Protein AF-A0A946TW69-F1 (afdb_monomer_lite)

Foldseek 3Di:
DVVLCVLPPPDDPVNSVVLQLLLAFDAEDPDQDPVQGSHHGDVPLSNCLPPAQAFAKFFRDWYADVVVCVPPVDQRKIKTKIFGNTNAKAAWKWKWKDKAPDIDIDTDGIDGHSGIDIDIDRNNDDPDQDQQAIKMKMAIDGPCVVRNDHPCRPRRMDIDGHHPDDPPDD

pLDDT: mean 88.19, std 15.29, range [30.05, 98.81]

Radius of gyration: 17.92 Å; chains: 1; bounding box: 39×31×50 Å

Sequence (170 aa):
IAAVMSENQGMSALSAYELLQNYSNEAGAPGNDIVYGAGNLNLGRVLERNVPNITDAGVASYHYDPASAELGGQSNTAQVVIENRGTTALHNLTVQVESGSAERTYNVSFIPVGEIAVIETPAGFSSGITEEGLPVSATVIVNQNLNGEDRDVSDNSLSKKIELNSPKQP

Structure (mmCIF, N/CA/C/O backbone):
data_AF-A0A946TW69-F1
#
_entry.id   AF-A0A946TW69-F1
#
loop_
_atom_site.group_PDB
_atom_site.id
_atom_site.type_symbol
_atom_site.label_atom_id
_atom_site.label_alt_id
_atom_site.label_comp_id
_atom_site.label_asym_id
_atom_site.label_entity_id
_atom_site.label_seq_id
_atom_site.pdbx_PDB_ins_code
_atom_site.Cartn_x
_atom_site.Cartn_y
_atom_site.Cartn_z
_atom_site.occupancy
_atom_site.B_iso_or_equiv
_atom_site.auth_seq_id
_atom_site.auth_comp_id
_atom_site.auth_asym_id
_atom_site.auth_atom_id
_atom_site.pdbx_PDB_model_num
ATOM 1 N N . ILE A 1 1 ? -20.902 3.918 4.922 1.00 92.00 1 ILE A N 1
ATOM 2 C CA . ILE A 1 1 ? -21.549 4.881 5.851 1.00 92.00 1 ILE A CA 1
ATOM 3 C C . ILE A 1 1 ? -22.423 4.180 6.881 1.00 92.00 1 ILE A C 1
ATOM 5 O O . ILE A 1 1 ? -22.012 4.136 8.028 1.00 92.00 1 ILE A O 1
ATOM 9 N N . ALA A 1 2 ? -23.561 3.581 6.501 1.00 94.06 2 ALA A N 1
ATOM 10 C CA . ALA A 1 2 ? -24.476 2.950 7.463 1.00 94.06 2 ALA A CA 1
ATOM 11 C C . ALA A 1 2 ? -23.788 1.909 8.364 1.00 94.06 2 ALA A C 1
ATOM 13 O O . ALA A 1 2 ? -23.901 2.012 9.576 1.00 94.06 2 ALA A O 1
ATOM 14 N N . ALA A 1 3 ? -22.992 0.998 7.789 1.00 93.56 3 ALA A N 1
ATOM 15 C CA . ALA A 1 3 ? -22.224 0.012 8.561 1.00 93.56 3 ALA A CA 1
ATOM 16 C C . ALA A 1 3 ? -21.305 0.662 9.613 1.00 93.56 3 ALA A C 1
ATOM 18 O O . ALA A 1 3 ? -21.301 0.265 10.770 1.00 93.56 3 ALA A O 1
ATOM 19 N N . VAL A 1 4 ? -20.588 1.724 9.235 1.00 96.19 4 VAL A N 1
ATOM 20 C CA . VAL A 1 4 ? -19.705 2.463 10.148 1.00 96.19 4 VAL A CA 1
ATOM 21 C C . VAL A 1 4 ? -20.505 3.135 11.263 1.00 96.19 4 VAL A C 1
ATOM 23 O O . VAL A 1 4 ? -20.102 3.075 12.416 1.00 96.19 4 VAL A O 1
ATOM 26 N N . MET A 1 5 ? -21.657 3.733 10.959 1.00 96.94 5 MET A N 1
ATOM 27 C CA . MET A 1 5 ? -22.526 4.324 11.984 1.00 96.94 5 MET A CA 1
ATOM 28 C C . MET A 1 5 ? -23.125 3.265 12.919 1.00 96.94 5 MET A C 1
ATOM 30 O O . MET A 1 5 ? -23.239 3.506 14.115 1.00 96.94 5 MET A O 1
ATOM 34 N N . SER A 1 6 ? -23.497 2.093 12.400 1.00 94.88 6 SER A N 1
ATOM 35 C CA . SER A 1 6 ? -24.022 0.987 13.208 1.00 94.88 6 SER A CA 1
ATOM 36 C C . SER A 1 6 ? -23.001 0.493 14.234 1.00 94.88 6 SER A C 1
ATOM 38 O O . SER A 1 6 ? -23.364 0.270 15.386 1.00 94.88 6 SER A O 1
ATOM 40 N N . GLU A 1 7 ? -21.730 0.414 13.842 1.00 94.38 7 GLU A N 1
ATOM 41 C CA . GLU A 1 7 ? -20.615 0.036 14.722 1.00 94.38 7 GLU 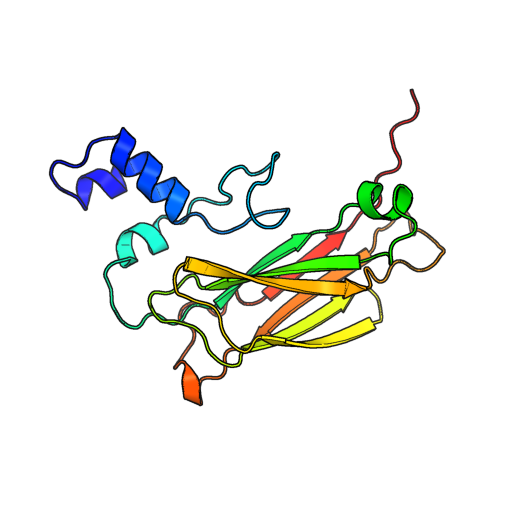A CA 1
ATOM 42 C C . GLU A 1 7 ? -20.175 1.172 15.664 1.00 94.38 7 GLU A C 1
ATOM 44 O O . GLU A 1 7 ? -19.407 0.956 16.598 1.00 94.38 7 GLU A O 1
ATOM 49 N N . ASN A 1 8 ? -20.663 2.399 15.451 1.00 93.31 8 ASN A N 1
ATOM 50 C CA . ASN A 1 8 ? -20.297 3.579 16.231 1.00 93.31 8 ASN A CA 1
ATOM 51 C C . ASN A 1 8 ? -21.547 4.358 16.653 1.00 93.31 8 ASN A C 1
ATOM 53 O O . ASN A 1 8 ? -21.925 5.351 16.026 1.00 93.31 8 ASN A O 1
ATOM 57 N N . GLN A 1 9 ? -22.190 3.911 17.734 1.00 92.00 9 GLN A N 1
ATOM 58 C CA . GLN A 1 9 ? -23.428 4.520 18.224 1.00 92.00 9 GLN A CA 1
ATOM 59 C C . GLN A 1 9 ? -23.281 6.036 18.430 1.00 92.00 9 GLN A C 1
ATOM 61 O O . GLN A 1 9 ? -22.376 6.507 19.114 1.00 92.00 9 GLN A O 1
ATOM 66 N N . GLY A 1 10 ? -24.198 6.802 17.835 1.00 93.56 10 GLY A N 1
ATOM 67 C CA . GLY A 1 10 ? -24.204 8.265 17.911 1.00 93.56 10 GLY A CA 1
ATOM 68 C C . GLY A 1 10 ? -23.272 8.974 16.921 1.00 93.56 10 GLY A C 1
ATOM 69 O O . GLY A 1 10 ? -23.279 10.203 16.875 1.00 93.56 10 GLY A O 1
ATOM 70 N N . MET A 1 11 ? -22.506 8.245 16.100 1.00 96.62 11 MET A N 1
ATOM 71 C CA . MET A 1 11 ? -21.689 8.837 15.038 1.00 96.62 11 MET A CA 1
ATOM 72 C C . MET A 1 11 ? -22.569 9.447 13.940 1.00 96.62 11 MET A C 1
ATOM 74 O O . MET A 1 11 ? -23.523 8.829 13.464 1.00 96.62 11 MET A O 1
ATOM 78 N N . SER A 1 12 ? -22.226 10.662 13.506 1.00 97.81 12 SER A N 1
ATOM 79 C CA . SER A 1 12 ? -22.901 11.312 12.381 1.00 97.81 12 SER A CA 1
ATOM 80 C C . SER A 1 12 ? -22.522 10.660 11.045 1.00 97.81 12 SER A C 1
ATOM 82 O O . SER A 1 12 ? -21.446 10.079 10.903 1.00 97.81 12 SER A O 1
ATOM 84 N N . ALA A 1 13 ? -23.374 10.807 10.027 1.00 97.06 13 ALA A N 1
ATOM 85 C CA . ALA A 1 13 ? -23.060 10.319 8.684 1.00 97.06 13 ALA A CA 1
ATOM 86 C C . ALA A 1 13 ? -21.805 10.987 8.092 1.00 97.06 13 ALA A C 1
ATOM 88 O O . ALA A 1 13 ? -21.042 10.326 7.392 1.00 97.06 13 ALA A O 1
ATOM 89 N N . LEU A 1 14 ? -21.575 12.268 8.407 1.00 97.38 14 LEU A N 1
ATOM 90 C CA . LEU A 1 14 ? -20.384 13.001 7.977 1.00 97.38 14 LEU A CA 1
ATOM 91 C C . LEU A 1 14 ? -19.121 12.433 8.631 1.00 97.38 14 LEU A C 1
ATOM 93 O O . LEU A 1 14 ? -18.174 12.105 7.932 1.00 97.38 14 LEU A O 1
ATOM 97 N N . SER A 1 15 ? -19.138 12.208 9.945 1.00 97.56 15 SER A N 1
ATOM 98 C CA . SER A 1 15 ? -18.002 11.603 10.653 1.00 97.56 15 SER A CA 1
ATOM 99 C C . SER A 1 15 ? -17.723 10.174 10.175 1.00 97.56 15 SER A C 1
ATOM 101 O O . SER A 1 15 ? -16.573 9.766 10.068 1.00 97.56 15 SER A O 1
ATOM 103 N N . ALA A 1 16 ? -18.768 9.413 9.834 1.00 97.19 16 ALA A N 1
ATOM 104 C CA . ALA A 1 16 ? -18.616 8.091 9.232 1.00 97.19 16 ALA A CA 1
ATOM 105 C C . ALA A 1 16 ? -18.018 8.150 7.814 1.00 97.19 16 ALA A C 1
ATOM 107 O O . ALA A 1 16 ? -17.308 7.228 7.415 1.00 97.19 16 ALA A O 1
ATOM 108 N N . TYR A 1 17 ? -18.313 9.206 7.050 1.00 96.19 17 TYR A N 1
ATOM 109 C CA . TYR A 1 17 ? -17.701 9.466 5.746 1.00 96.19 17 TYR A CA 1
ATOM 110 C C . TYR A 1 17 ? -16.227 9.837 5.886 1.00 96.19 17 TYR A C 1
ATOM 112 O O . TYR A 1 17 ? -15.389 9.210 5.250 1.00 96.19 17 TYR A O 1
ATOM 120 N N . GLU A 1 18 ? -15.903 10.786 6.762 1.00 95.94 18 GLU A N 1
ATOM 121 C CA . GLU A 1 18 ? -14.523 11.195 7.050 1.00 95.94 18 GLU A CA 1
ATOM 122 C C . GLU A 1 18 ? -13.682 10.007 7.519 1.00 95.94 18 GLU A C 1
ATOM 124 O O . GLU A 1 18 ? -12.559 9.819 7.064 1.00 95.94 18 GLU A O 1
ATOM 129 N N . LEU A 1 19 ? -14.253 9.142 8.362 1.00 95.94 19 LEU A N 1
ATOM 130 C CA . LEU A 1 19 ? -13.574 7.933 8.806 1.00 95.94 19 LEU A CA 1
ATOM 131 C C . LEU A 1 19 ? -13.304 6.958 7.652 1.00 95.94 19 LEU A C 1
ATOM 133 O O . LEU A 1 19 ? -12.238 6.361 7.602 1.00 95.94 19 LEU A O 1
ATOM 137 N N . LEU A 1 20 ? -14.235 6.803 6.709 1.00 95.81 20 LEU A N 1
ATOM 138 C CA . LEU A 1 20 ? -14.002 5.981 5.517 1.00 95.81 20 LEU A CA 1
ATOM 139 C C . LEU A 1 20 ? -12.918 6.569 4.614 1.00 95.81 20 LEU A C 1
ATOM 141 O O . LEU A 1 20 ? -12.089 5.814 4.119 1.00 95.81 20 LEU A O 1
ATOM 145 N N . GLN A 1 21 ? -12.897 7.889 4.436 1.00 94.69 21 GLN A N 1
ATOM 146 C CA . GLN A 1 21 ? -11.853 8.568 3.666 1.00 94.69 21 GLN A CA 1
ATOM 147 C C . GLN A 1 21 ? -10.476 8.366 4.314 1.00 94.69 21 GLN A C 1
ATOM 149 O O . GLN A 1 21 ? -9.540 7.973 3.633 1.00 94.69 21 GLN A O 1
ATOM 154 N N . ASN A 1 22 ? -10.367 8.541 5.635 1.00 93.81 22 ASN A N 1
ATOM 155 C CA . ASN A 1 22 ? -9.095 8.435 6.366 1.00 93.81 22 ASN A CA 1
ATOM 156 C C . ASN A 1 22 ? -8.500 7.021 6.398 1.00 93.81 22 ASN A C 1
ATOM 158 O O . ASN A 1 22 ? -7.313 6.866 6.656 1.00 93.81 22 ASN A O 1
ATOM 162 N N . TYR A 1 23 ? -9.326 5.995 6.200 1.00 95.56 23 TYR A N 1
ATOM 163 C CA . TYR A 1 23 ? -8.904 4.592 6.177 1.00 95.56 23 TYR A CA 1
ATOM 164 C C . TYR A 1 23 ? -9.064 3.970 4.785 1.00 95.56 23 TYR A C 1
ATOM 166 O O . TYR A 1 23 ? -9.083 2.746 4.649 1.00 95.56 23 TYR A O 1
ATOM 174 N N . SER A 1 24 ? -9.210 4.798 3.751 1.00 95.44 24 SER A N 1
ATOM 175 C CA . SER A 1 24 ? -9.144 4.328 2.372 1.00 95.44 24 SER A CA 1
ATOM 176 C C . SER A 1 24 ? -7.727 3.870 2.049 1.00 95.44 24 SER A C 1
ATOM 178 O O . SER A 1 24 ? -6.761 4.352 2.631 1.00 95.44 24 SER A O 1
ATOM 180 N N . ASN A 1 25 ? -7.622 2.888 1.164 1.00 96.12 25 ASN A N 1
ATOM 181 C CA . ASN A 1 25 ? -6.343 2.425 0.657 1.00 96.12 25 ASN A CA 1
ATOM 182 C C . ASN A 1 25 ? -5.892 3.351 -0.469 1.00 96.12 25 ASN A C 1
ATOM 184 O O . ASN A 1 25 ? -6.710 3.690 -1.330 1.00 96.12 25 ASN A O 1
ATOM 188 N N . GLU A 1 26 ? -4.603 3.669 -0.523 1.00 95.19 26 GLU A N 1
ATOM 189 C CA . GLU A 1 26 ? -4.024 4.440 -1.626 1.00 95.19 26 GLU A CA 1
ATOM 190 C C . GLU A 1 26 ? -4.383 3.833 -2.993 1.00 95.19 26 GLU A C 1
ATOM 192 O O . GLU A 1 26 ? -4.476 2.612 -3.171 1.00 95.19 26 GLU A O 1
ATOM 197 N N . ALA A 1 27 ? -4.590 4.696 -3.985 1.00 91.19 27 ALA A N 1
ATOM 198 C CA . ALA A 1 27 ? -4.857 4.281 -5.354 1.00 91.19 27 ALA A CA 1
ATOM 199 C C . ALA A 1 27 ? -4.330 5.331 -6.331 1.00 91.19 27 ALA A C 1
ATOM 201 O O . ALA A 1 27 ? -4.590 6.518 -6.176 1.00 91.19 27 ALA A O 1
ATOM 202 N N . GLY A 1 28 ? -3.631 4.881 -7.374 1.00 89.56 28 GLY A N 1
ATOM 203 C CA . GLY A 1 28 ? -3.030 5.798 -8.342 1.00 89.56 28 GLY A CA 1
ATOM 204 C C . GLY A 1 28 ? -1.748 6.444 -7.813 1.00 89.56 28 GLY A C 1
ATOM 205 O O . GLY A 1 28 ? -0.875 5.730 -7.318 1.00 89.56 28 GLY A O 1
ATOM 206 N N . ALA A 1 29 ? -1.600 7.749 -8.022 1.00 90.38 29 ALA A N 1
ATOM 207 C CA . ALA A 1 29 ? -0.474 8.542 -7.543 1.00 90.38 29 ALA A CA 1
ATOM 208 C C . ALA A 1 29 ? -0.448 8.581 -6.004 1.00 90.38 29 ALA A C 1
ATOM 210 O O . ALA A 1 29 ? -1.511 8.593 -5.390 1.00 90.38 29 ALA A O 1
ATOM 211 N N . PRO A 1 30 ? 0.739 8.613 -5.373 1.00 91.19 30 PRO A N 1
ATOM 212 C CA . PRO A 1 30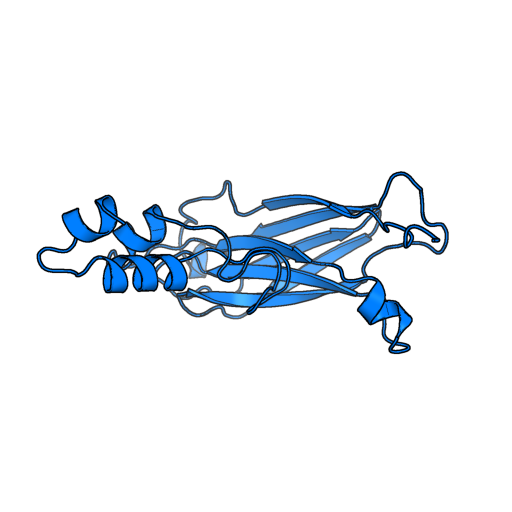 ? 0.838 8.663 -3.920 1.00 91.19 30 PRO A CA 1
ATOM 213 C C . PRO A 1 30 ? 0.267 9.968 -3.351 1.00 91.19 30 PRO A C 1
ATOM 215 O O . PRO A 1 30 ? 0.601 11.067 -3.805 1.00 91.19 30 PRO A O 1
ATOM 218 N N . GLY A 1 31 ? -0.522 9.844 -2.290 1.00 86.62 31 GLY A N 1
ATOM 219 C CA . GLY A 1 31 ? -1.159 10.945 -1.588 1.00 86.62 31 GLY A CA 1
ATOM 220 C C . GLY A 1 31 ? -2.379 11.474 -2.337 1.00 86.62 31 GLY A C 1
ATOM 221 O O . GLY A 1 31 ? -3.290 10.737 -2.697 1.00 86.62 31 GLY A O 1
ATOM 222 N N . ASN A 1 32 ? -2.444 12.793 -2.532 1.00 80.38 32 ASN A N 1
ATOM 223 C CA . ASN A 1 32 ? -3.635 13.415 -3.104 1.00 80.38 32 ASN A CA 1
ATOM 224 C C . ASN A 1 32 ? -3.710 13.200 -4.627 1.00 80.38 32 ASN A C 1
ATOM 226 O O . ASN A 1 32 ? -3.145 13.977 -5.400 1.00 80.38 32 ASN A O 1
ATOM 230 N N . ASP A 1 33 ? -4.460 12.182 -5.042 1.00 84.50 33 ASP A N 1
ATOM 231 C CA . ASP A 1 33 ? -4.694 11.818 -6.439 1.00 84.50 33 ASP A CA 1
ATOM 232 C C . ASP A 1 33 ? -5.991 12.465 -6.976 1.00 84.50 33 ASP A C 1
ATOM 234 O O . ASP A 1 33 ? -7.054 12.396 -6.361 1.00 84.50 33 ASP A O 1
ATOM 238 N N . ILE A 1 34 ? -5.935 13.112 -8.145 1.00 81.69 34 ILE A N 1
ATOM 239 C CA . ILE A 1 34 ? -7.101 13.809 -8.731 1.00 81.69 34 ILE A CA 1
ATOM 240 C C . ILE A 1 34 ? -8.160 12.866 -9.324 1.00 81.69 34 ILE A C 1
ATOM 242 O O . ILE A 1 34 ? -9.299 13.279 -9.539 1.00 81.69 34 ILE A O 1
ATOM 246 N N . VAL A 1 35 ? -7.776 11.630 -9.641 1.00 84.69 35 VAL A N 1
ATOM 247 C CA . VAL A 1 35 ? -8.620 10.589 -10.234 1.00 84.69 35 VAL A CA 1
ATOM 248 C C . VAL A 1 35 ? -9.286 9.761 -9.137 1.00 84.69 35 VAL A C 1
ATOM 250 O O . VAL A 1 35 ? -10.488 9.509 -9.211 1.00 84.69 35 VAL A O 1
ATOM 253 N N . TYR A 1 36 ? -8.524 9.361 -8.120 1.00 85.19 36 TYR A N 1
ATOM 254 C CA . TYR A 1 36 ? -8.968 8.467 -7.048 1.00 85.19 36 TYR A CA 1
ATOM 255 C C . TYR A 1 36 ? -9.309 9.189 -5.737 1.00 85.19 36 TYR A C 1
ATOM 257 O O . TYR A 1 36 ? -9.937 8.597 -4.859 1.00 85.19 36 TYR A O 1
ATOM 265 N N . GLY A 1 37 ? -8.961 10.468 -5.588 1.00 88.81 37 GLY A N 1
ATOM 266 C CA . GLY A 1 37 ? -9.242 11.243 -4.382 1.00 88.81 37 GLY A CA 1
ATOM 267 C C . GLY A 1 37 ? -8.504 10.682 -3.167 1.00 88.81 37 GLY A C 1
ATOM 268 O O . GLY A 1 37 ? -7.288 10.779 -3.087 1.00 88.81 37 GLY A O 1
ATOM 269 N N . ALA A 1 38 ? -9.258 10.104 -2.224 1.00 86.88 38 ALA A N 1
ATOM 270 C CA . ALA A 1 38 ? -8.709 9.429 -1.041 1.00 86.88 38 ALA A CA 1
ATOM 271 C C . ALA A 1 38 ? -8.371 7.945 -1.286 1.00 86.88 38 ALA A C 1
ATOM 273 O O . ALA A 1 38 ? -7.923 7.262 -0.373 1.00 86.88 38 ALA A O 1
ATOM 274 N N . GLY A 1 39 ? -8.626 7.430 -2.494 1.00 93.19 39 GLY A N 1
ATOM 275 C CA . GLY A 1 39 ? -8.333 6.053 -2.869 1.00 93.19 39 GLY A CA 1
ATOM 276 C C . GLY A 1 39 ? -9.529 5.101 -2.766 1.00 93.19 39 GLY A C 1
ATOM 277 O O . GLY A 1 39 ? -10.686 5.483 -2.957 1.00 93.19 39 GLY A O 1
ATOM 278 N N . ASN A 1 40 ? -9.251 3.822 -2.517 1.00 94.00 40 ASN A N 1
ATOM 279 C CA . ASN A 1 40 ? -10.257 2.764 -2.458 1.00 94.00 40 ASN A CA 1
ATOM 280 C C . ASN A 1 40 ? -10.800 2.601 -1.035 1.00 94.00 40 ASN A C 1
ATOM 282 O O . ASN A 1 40 ? -10.052 2.281 -0.113 1.00 94.00 40 ASN A O 1
ATOM 286 N N . LEU A 1 41 ? -12.116 2.742 -0.857 1.00 94.44 41 LEU A N 1
ATOM 287 C CA . LEU A 1 41 ? -12.748 2.560 0.452 1.00 94.44 41 LEU A CA 1
ATOM 288 C C . LEU A 1 41 ? -12.473 1.158 1.015 1.00 94.44 41 LEU A C 1
ATOM 290 O O . LEU A 1 41 ? -12.847 0.156 0.404 1.00 94.44 41 LEU A O 1
ATOM 294 N N . ASN A 1 42 ? -11.924 1.093 2.228 1.00 94.56 42 ASN A N 1
ATOM 295 C CA . ASN A 1 42 ? -11.673 -0.161 2.928 1.00 94.56 42 ASN A CA 1
ATOM 296 C C . ASN A 1 42 ? -12.502 -0.234 4.215 1.00 94.56 42 ASN A C 1
ATOM 298 O O . ASN A 1 42 ? -12.119 0.261 5.277 1.00 94.56 42 ASN A O 1
ATOM 302 N N . LEU A 1 43 ? -13.684 -0.853 4.116 1.00 94.94 43 LEU A N 1
ATOM 303 C CA . LEU A 1 43 ? -14.573 -0.992 5.268 1.00 94.94 43 LEU A CA 1
ATOM 304 C C . LEU A 1 43 ? -13.939 -1.849 6.372 1.00 94.94 43 LEU A C 1
ATOM 306 O O . LEU A 1 43 ? -14.100 -1.508 7.538 1.00 94.94 43 LEU A O 1
ATOM 310 N N . GLY A 1 44 ? -13.214 -2.915 6.018 1.00 94.06 44 GLY A N 1
ATOM 311 C CA . GLY A 1 44 ? -12.555 -3.793 6.991 1.00 94.06 44 GLY A CA 1
ATOM 312 C C . GLY A 1 44 ? -11.604 -3.007 7.888 1.00 94.06 44 GLY A C 1
ATOM 313 O O . GLY A 1 44 ? -11.775 -2.997 9.103 1.00 94.06 44 GLY A O 1
ATOM 314 N N . ARG A 1 45 ? -10.727 -2.206 7.277 1.00 94.69 45 ARG A N 1
ATOM 315 C CA . ARG A 1 45 ? -9.777 -1.338 7.985 1.00 94.69 45 ARG A CA 1
ATOM 316 C C . ARG A 1 45 ? -10.464 -0.348 8.927 1.00 94.69 45 ARG A C 1
ATOM 318 O O . ARG A 1 45 ? -10.012 -0.150 10.050 1.00 94.69 45 ARG A O 1
ATOM 325 N N . VAL A 1 46 ? -11.604 0.223 8.521 1.00 96.69 46 VAL A N 1
ATOM 326 C CA . VAL A 1 46 ? -12.417 1.060 9.419 1.00 96.69 46 VAL A CA 1
ATOM 327 C C . VAL A 1 46 ? -12.941 0.253 10.601 1.00 96.69 46 VAL A C 1
ATOM 329 O O . VAL A 1 46 ? -12.865 0.723 11.734 1.00 96.69 46 VAL A O 1
ATOM 332 N N . LEU A 1 47 ? -13.502 -0.933 10.375 1.00 95.38 47 LEU A N 1
ATOM 333 C CA . LEU A 1 47 ? -14.083 -1.740 11.450 1.00 95.38 47 LEU A CA 1
ATOM 334 C C . LEU A 1 47 ? -13.016 -2.275 12.416 1.00 95.38 47 LEU A C 1
ATOM 336 O O . LEU A 1 47 ? -13.253 -2.341 13.619 1.00 95.38 47 LEU A O 1
ATOM 340 N N . GLU A 1 48 ? -11.822 -2.562 11.909 1.00 95.38 48 GLU A N 1
ATOM 341 C CA . GLU A 1 48 ? -10.712 -3.149 12.660 1.00 95.38 48 GLU A CA 1
ATOM 342 C C . GLU A 1 48 ? -9.733 -2.117 13.221 1.00 95.38 48 GLU A C 1
ATOM 344 O O . GLU A 1 48 ? -8.809 -2.483 13.936 1.00 95.38 48 GLU A O 1
ATOM 349 N N . ARG A 1 49 ? -9.943 -0.818 12.979 1.00 95.44 49 ARG A N 1
ATOM 350 C CA . ARG A 1 49 ? -9.014 0.260 13.372 1.00 95.44 49 ARG A CA 1
ATOM 351 C C . ARG A 1 49 ? -8.604 0.289 14.850 1.00 95.44 49 ARG A C 1
ATOM 353 O O . ARG A 1 49 ? -7.585 0.876 15.187 1.00 95.44 49 ARG A O 1
ATOM 360 N N . ASN A 1 50 ? -9.413 -0.307 15.729 1.00 94.75 50 ASN A N 1
ATOM 361 C CA . ASN A 1 50 ? -9.159 -0.395 17.171 1.00 94.75 50 ASN A CA 1
ATOM 362 C C . ASN A 1 50 ? -8.732 -1.803 17.628 1.00 94.75 50 ASN A C 1
ATOM 364 O O . ASN A 1 50 ? -8.557 -2.029 18.824 1.00 94.75 50 ASN A O 1
ATOM 368 N N . VAL A 1 51 ? -8.604 -2.759 16.706 1.00 96.56 51 VAL A N 1
ATOM 369 C CA . VAL A 1 51 ? -8.090 -4.102 16.981 1.00 96.56 51 VAL A CA 1
ATOM 370 C C . VAL A 1 51 ? -6.565 -4.014 16.994 1.00 96.56 51 VAL A C 1
ATOM 372 O O . VAL A 1 51 ? -5.976 -3.665 15.974 1.00 96.56 51 VAL A O 1
ATOM 375 N N . PRO A 1 52 ? -5.898 -4.278 18.127 1.00 96.69 52 PRO A N 1
ATOM 376 C CA . PRO A 1 52 ? -4.453 -4.120 18.216 1.00 96.69 52 PRO A CA 1
ATOM 377 C C . PRO A 1 52 ? -3.711 -5.222 17.448 1.00 96.69 52 PRO A C 1
ATOM 379 O O . PRO A 1 52 ? -4.204 -6.342 17.328 1.00 96.69 52 PRO A O 1
ATOM 382 N N . ASN A 1 53 ? -2.472 -4.923 17.049 1.00 96.94 53 ASN A N 1
ATOM 383 C CA . ASN A 1 53 ? -1.493 -5.886 16.529 1.00 96.94 53 ASN A CA 1
ATOM 384 C C . ASN A 1 53 ? -1.884 -6.580 15.212 1.00 96.94 53 ASN A C 1
ATOM 386 O O . ASN A 1 53 ? -1.555 -7.748 15.016 1.00 96.94 53 ASN A O 1
ATOM 390 N N . ILE A 1 54 ? -2.564 -5.877 14.305 1.00 98.31 54 ILE A N 1
ATOM 391 C CA . ILE A 1 54 ? -2.762 -6.357 12.934 1.00 98.31 54 ILE A CA 1
ATOM 392 C C . ILE A 1 54 ? -1.569 -5.919 12.090 1.00 98.31 54 ILE A C 1
ATOM 394 O O . ILE A 1 54 ? -1.342 -4.720 11.927 1.00 98.31 54 ILE A O 1
ATOM 398 N N . THR A 1 55 ? -0.850 -6.891 11.539 1.00 98.62 55 THR A N 1
ATOM 399 C CA . THR A 1 55 ? 0.167 -6.692 10.503 1.00 98.62 55 THR A CA 1
ATOM 400 C C . THR A 1 55 ? -0.471 -6.938 9.153 1.00 98.62 55 THR A C 1
ATOM 402 O O . THR A 1 55 ? -1.062 -7.992 8.941 1.00 98.62 55 THR A O 1
ATOM 405 N N . ASP A 1 56 ? -0.392 -5.948 8.274 1.00 98.31 56 ASP A N 1
ATOM 406 C CA . ASP A 1 56 ? -1.051 -5.976 6.971 1.00 98.31 56 ASP A CA 1
ATOM 407 C C . ASP A 1 56 ? -0.338 -4.971 6.055 1.00 98.31 56 ASP A C 1
ATOM 409 O O . ASP A 1 56 ? -0.414 -3.751 6.269 1.00 98.31 56 ASP A O 1
ATOM 413 N N . ALA A 1 57 ? 0.466 -5.496 5.130 1.00 98.56 57 ALA A N 1
ATOM 414 C CA . ALA A 1 57 ? 1.275 -4.724 4.203 1.00 98.56 57 ALA A CA 1
ATOM 415 C C . ALA A 1 57 ? 0.780 -4.940 2.772 1.00 98.56 57 ALA A C 1
ATOM 417 O O . ALA A 1 57 ? 1.071 -5.959 2.155 1.00 98.56 57 ALA A O 1
ATOM 418 N N . GLY A 1 58 ? 0.149 -3.920 2.197 1.00 98.31 58 GLY A N 1
ATOM 419 C CA . GLY A 1 58 ? -0.392 -4.003 0.845 1.00 98.31 58 GLY A CA 1
ATOM 420 C C . GLY A 1 58 ? 0.462 -3.266 -0.180 1.00 98.31 58 GLY A C 1
ATOM 421 O O . GLY A 1 58 ? 1.006 -2.190 0.094 1.00 98.31 58 GLY A O 1
ATOM 422 N N . VAL A 1 59 ? 0.523 -3.787 -1.407 1.00 98.44 59 VAL A N 1
ATOM 423 C CA . VAL A 1 59 ? 0.938 -2.981 -2.566 1.00 98.44 59 VAL A CA 1
ATOM 424 C C . VAL A 1 59 ? -0.279 -2.191 -3.033 1.00 98.44 59 VAL A C 1
ATOM 426 O O . VAL A 1 59 ? -1.227 -2.743 -3.591 1.00 98.44 59 VAL A O 1
ATOM 429 N N . ALA A 1 60 ? -0.275 -0.883 -2.799 1.00 96.69 60 ALA A N 1
ATOM 430 C CA . ALA A 1 60 ? -1.413 -0.033 -3.120 1.00 96.69 60 ALA A CA 1
ATOM 431 C C . ALA A 1 60 ? -1.445 0.363 -4.597 1.00 96.69 60 ALA A C 1
ATOM 433 O O . ALA A 1 60 ? -2.490 0.310 -5.251 1.00 96.69 60 ALA A O 1
ATOM 434 N N . SER A 1 61 ? -0.291 0.734 -5.153 1.00 95.38 61 SER A N 1
ATOM 435 C CA . SER A 1 61 ? -0.215 1.137 -6.550 1.00 95.38 61 SER A CA 1
ATOM 436 C C . SER A 1 61 ? 1.182 0.987 -7.145 1.00 95.38 61 SER A C 1
ATOM 438 O O . SER A 1 61 ? 2.199 0.906 -6.458 1.00 95.38 61 SER A O 1
ATOM 440 N N . TYR A 1 62 ? 1.204 0.971 -8.474 1.00 93.56 62 TYR A N 1
ATOM 441 C CA . TYR A 1 62 ? 2.396 1.189 -9.281 1.00 93.56 62 TYR A CA 1
ATOM 442 C C . TYR A 1 62 ? 2.071 2.342 -10.228 1.00 93.56 62 TYR A C 1
ATOM 444 O O . TYR A 1 62 ? 1.422 2.149 -11.255 1.00 93.56 62 TYR A O 1
ATOM 452 N N . HIS A 1 63 ? 2.423 3.562 -9.863 1.00 90.38 63 HIS A N 1
ATOM 453 C CA . HIS A 1 63 ? 2.077 4.765 -10.602 1.00 90.38 63 HIS A CA 1
ATOM 454 C C . HIS A 1 63 ? 3.189 5.178 -11.565 1.00 90.38 63 HIS A C 1
ATOM 456 O O . HIS A 1 63 ? 4.370 5.130 -11.235 1.00 90.38 63 HIS A O 1
ATOM 462 N N . TYR A 1 64 ? 2.803 5.597 -12.763 1.00 87.38 64 TYR A N 1
ATOM 463 C CA . TYR A 1 64 ? 3.714 6.141 -13.755 1.00 87.38 64 TYR A CA 1
ATOM 464 C C . TYR A 1 64 ? 3.023 7.299 -14.468 1.00 87.38 64 TYR A C 1
ATOM 466 O O . TYR A 1 64 ? 1.932 7.110 -15.011 1.00 87.38 64 TYR A O 1
ATOM 474 N N . ASP A 1 65 ? 3.666 8.465 -14.466 1.00 82.12 65 ASP A N 1
ATOM 475 C CA . ASP A 1 65 ? 3.198 9.661 -15.163 1.00 82.12 65 ASP A CA 1
ATOM 476 C C . ASP A 1 65 ? 4.175 10.027 -16.299 1.00 82.12 65 ASP A C 1
ATOM 478 O O . ASP A 1 65 ? 5.239 10.597 -16.030 1.00 82.12 65 ASP A O 1
ATOM 482 N N . PRO A 1 66 ? 3.837 9.742 -17.571 1.00 73.31 66 PRO A N 1
ATOM 483 C CA . PRO A 1 66 ? 4.699 10.071 -18.706 1.00 73.31 66 PRO A CA 1
ATOM 484 C C . PRO A 1 66 ? 4.918 11.580 -18.881 1.00 73.31 66 PRO A C 1
ATOM 486 O O . PRO A 1 66 ? 5.994 11.988 -19.317 1.00 73.31 66 PRO A O 1
ATOM 489 N N . ALA A 1 67 ? 3.950 12.427 -18.508 1.00 69.81 67 ALA A N 1
ATOM 490 C CA . ALA A 1 67 ? 4.070 13.875 -18.677 1.00 69.81 67 ALA A CA 1
ATOM 491 C C . ALA A 1 67 ? 5.156 14.458 -17.758 1.00 69.81 67 ALA A C 1
ATOM 493 O O . ALA A 1 67 ? 5.911 15.348 -18.160 1.00 69.81 67 ALA A O 1
ATOM 494 N N . SER A 1 68 ? 5.279 13.915 -16.543 1.00 64.19 68 SER A N 1
ATOM 495 C CA . SER A 1 68 ? 6.342 14.282 -15.602 1.00 64.19 68 SER A CA 1
ATOM 496 C C . SER A 1 68 ? 7.747 13.930 -16.122 1.00 64.19 68 SER A C 1
ATOM 498 O O . SER A 1 68 ? 8.693 14.694 -15.909 1.00 64.19 68 SER A O 1
ATOM 500 N N . ALA A 1 69 ? 7.880 12.828 -16.870 1.00 59.44 69 ALA A N 1
ATOM 501 C CA . ALA A 1 69 ? 9.142 12.399 -17.469 1.00 59.44 69 ALA A CA 1
ATOM 502 C C . ALA A 1 69 ? 9.554 13.286 -18.661 1.00 59.44 69 ALA A C 1
ATOM 504 O O . ALA A 1 69 ? 10.732 13.618 -18.810 1.00 59.44 69 ALA A O 1
ATOM 505 N N . GLU A 1 70 ? 8.594 13.711 -19.487 1.00 59.91 70 GLU A N 1
ATOM 506 C CA . GLU A 1 70 ? 8.844 14.524 -20.687 1.00 59.91 70 GLU A CA 1
ATOM 507 C C . GLU A 1 70 ? 9.196 15.989 -20.375 1.00 59.91 70 GLU A C 1
ATOM 509 O O . GLU A 1 70 ? 10.030 16.587 -21.057 1.00 59.91 70 GLU A O 1
ATOM 514 N N . LEU A 1 71 ? 8.595 16.580 -19.337 1.00 53.75 71 LEU A N 1
ATOM 515 C CA . LEU A 1 71 ? 8.711 18.018 -19.052 1.00 53.75 71 LEU A CA 1
ATOM 516 C C . LEU A 1 71 ? 9.951 18.414 -18.226 1.00 53.75 71 LEU A C 1
ATOM 518 O O . LEU A 1 71 ? 10.276 19.600 -18.154 1.00 53.75 71 LEU A O 1
ATOM 522 N N . GLY A 1 72 ? 10.647 17.459 -17.597 1.00 51.09 72 GLY A N 1
ATOM 523 C CA . GLY A 1 72 ? 11.634 17.757 -16.547 1.00 51.09 72 GLY A CA 1
ATOM 524 C C . GLY A 1 72 ? 13.097 17.405 -16.831 1.00 51.09 72 GLY A C 1
ATOM 525 O O . GLY A 1 72 ? 13.948 17.683 -15.983 1.00 51.09 72 GLY A O 1
ATOM 526 N N . GLY A 1 73 ? 13.411 16.739 -17.951 1.00 50.38 73 GLY A N 1
ATOM 527 C CA . GLY A 1 73 ? 14.738 16.130 -18.152 1.00 50.38 73 GLY A CA 1
ATOM 528 C C . GLY A 1 73 ? 15.119 15.125 -17.048 1.00 50.38 73 GLY A C 1
ATOM 529 O O . GLY A 1 73 ? 16.301 14.856 -16.836 1.00 50.38 73 GLY A O 1
ATOM 530 N N . GLN A 1 74 ? 14.121 14.631 -16.308 1.00 53.00 74 GLN A N 1
ATOM 531 C CA . GLN A 1 74 ? 14.270 13.716 -15.182 1.00 53.00 74 GLN A CA 1
ATOM 532 C C . GLN A 1 74 ? 14.404 12.274 -15.674 1.00 53.00 74 GLN A C 1
ATOM 534 O O . GLN A 1 74 ? 14.008 11.931 -16.789 1.00 53.00 74 GLN A O 1
ATOM 539 N N . SER A 1 75 ? 14.964 11.414 -14.822 1.00 60.09 75 SER A N 1
ATOM 540 C CA . SER A 1 75 ? 14.970 9.972 -15.061 1.00 60.09 75 SER A CA 1
ATOM 541 C C . SER A 1 75 ? 13.537 9.468 -15.230 1.00 60.09 75 SER A C 1
ATOM 543 O O . SER A 1 75 ? 12.670 9.793 -14.427 1.00 60.09 75 SER A O 1
ATOM 545 N N . ASN A 1 76 ? 13.303 8.652 -16.257 1.00 77.62 76 ASN A N 1
ATOM 546 C CA . ASN A 1 76 ? 12.028 7.988 -16.508 1.00 77.62 76 ASN A CA 1
ATOM 547 C C . ASN A 1 76 ? 11.736 6.984 -15.375 1.00 77.62 76 ASN A C 1
ATOM 549 O O . ASN A 1 76 ? 12.159 5.827 -15.458 1.00 77.62 76 ASN A O 1
ATOM 553 N N . THR A 1 77 ? 11.108 7.435 -14.288 1.00 85.06 77 THR A N 1
ATOM 554 C CA . THR A 1 77 ? 10.823 6.641 -13.085 1.00 85.06 77 THR A CA 1
ATOM 555 C C . THR A 1 77 ? 9.328 6.421 -12.897 1.00 85.06 77 THR A C 1
ATOM 557 O O . THR A 1 77 ? 8.488 7.183 -13.365 1.00 85.06 77 THR A O 1
ATOM 560 N N . ALA A 1 78 ? 9.004 5.331 -12.217 1.00 89.00 78 ALA A N 1
ATOM 561 C CA . ALA A 1 78 ? 7.689 5.020 -11.700 1.00 89.00 78 ALA A CA 1
ATOM 562 C C . ALA A 1 78 ? 7.750 4.938 -10.170 1.00 89.00 78 ALA A C 1
ATOM 564 O O . ALA A 1 78 ? 8.820 4.747 -9.585 1.00 89.00 78 ALA A O 1
ATOM 565 N N . GLN A 1 79 ? 6.596 5.071 -9.531 1.00 93.25 79 GLN A N 1
ATOM 566 C CA . GLN A 1 79 ? 6.429 5.045 -8.085 1.00 93.25 79 GLN A CA 1
ATOM 567 C C . GLN A 1 79 ? 5.655 3.793 -7.682 1.00 93.25 79 GLN A C 1
ATOM 569 O O . GLN A 1 79 ? 4.520 3.596 -8.107 1.00 93.25 79 GLN A O 1
ATOM 574 N N . VAL A 1 80 ? 6.254 2.947 -6.851 1.00 96.06 80 VAL A N 1
ATOM 575 C CA . VAL A 1 80 ? 5.558 1.829 -6.205 1.00 96.06 80 VAL A CA 1
ATOM 576 C C . VAL A 1 80 ? 5.165 2.266 -4.804 1.00 96.06 80 VAL A C 1
ATOM 578 O O . VAL A 1 80 ? 6.027 2.679 -4.027 1.00 96.06 80 VAL A O 1
ATOM 581 N N . VAL A 1 81 ? 3.876 2.186 -4.490 1.00 97.88 81 VAL A N 1
ATOM 582 C CA . VAL A 1 81 ? 3.321 2.605 -3.201 1.00 97.88 81 VAL A CA 1
ATOM 583 C C . VAL A 1 81 ? 3.026 1.371 -2.365 1.00 97.88 81 VAL A C 1
ATOM 585 O O . VAL A 1 81 ? 2.204 0.535 -2.742 1.00 97.88 81 VAL A O 1
ATOM 588 N N . ILE A 1 82 ? 3.711 1.269 -1.232 1.00 98.56 82 ILE A N 1
ATOM 589 C CA . ILE A 1 82 ? 3.465 0.261 -0.203 1.00 98.56 82 ILE A CA 1
ATOM 590 C C . ILE A 1 82 ? 2.721 0.931 0.935 1.00 98.56 82 ILE A C 1
ATOM 592 O O . ILE A 1 82 ? 3.110 2.012 1.369 1.00 98.56 82 ILE A O 1
ATOM 596 N N . GLU A 1 83 ? 1.681 0.288 1.433 1.00 98.38 83 GLU A N 1
ATOM 597 C CA . GLU A 1 83 ? 0.808 0.850 2.452 1.00 98.38 83 GLU A CA 1
ATOM 598 C C . GLU A 1 83 ? 0.748 -0.064 3.672 1.00 98.38 83 GLU A C 1
ATOM 600 O O . GLU A 1 83 ? 0.594 -1.280 3.551 1.00 98.38 83 GLU A O 1
ATOM 605 N N . ASN A 1 84 ? 0.827 0.534 4.861 1.00 98.38 84 ASN A N 1
ATOM 606 C CA . ASN A 1 84 ? 0.516 -0.163 6.097 1.00 98.38 84 ASN A CA 1
ATOM 607 C C . ASN A 1 84 ? -0.991 -0.115 6.365 1.00 98.38 84 ASN A C 1
ATOM 609 O O . ASN A 1 84 ? -1.520 0.861 6.914 1.00 98.38 84 ASN A O 1
ATOM 613 N N . ARG A 1 85 ? -1.684 -1.189 5.994 1.00 97.81 85 ARG A N 1
ATOM 614 C CA . ARG A 1 85 ? -3.134 -1.338 6.163 1.00 97.81 85 ARG A CA 1
ATOM 615 C C . ARG A 1 85 ? -3.522 -1.847 7.549 1.00 97.81 85 ARG A C 1
ATOM 617 O O . ARG A 1 85 ? -4.698 -1.809 7.898 1.00 97.81 85 ARG A O 1
ATOM 624 N N . GLY A 1 86 ? -2.543 -2.246 8.355 1.00 98.00 86 GLY A N 1
ATOM 625 C CA . GLY A 1 86 ? -2.746 -2.807 9.680 1.00 98.00 86 GLY A CA 1
ATOM 626 C C . GLY A 1 86 ? -2.893 -1.771 10.793 1.00 98.00 86 GLY A C 1
ATOM 627 O O . GLY A 1 86 ? -3.161 -0.589 10.575 1.00 98.00 86 GLY A O 1
ATOM 628 N N . THR A 1 87 ? -2.705 -2.244 12.024 1.00 98.19 87 THR A N 1
ATOM 629 C CA . THR A 1 87 ? -2.763 -1.456 13.267 1.00 98.19 87 THR A CA 1
ATOM 630 C C . THR A 1 87 ? -1.463 -1.513 14.074 1.00 98.19 87 THR A C 1
ATOM 632 O O . THR A 1 87 ? -1.399 -0.985 15.185 1.00 98.19 87 THR A O 1
ATOM 635 N N . THR A 1 88 ? -0.407 -2.114 13.518 1.00 97.94 88 THR A N 1
ATOM 636 C CA . THR A 1 88 ? 0.968 -2.032 14.030 1.00 97.94 88 THR A CA 1
ATOM 637 C C . THR A 1 88 ? 1.899 -1.434 12.985 1.00 97.94 88 THR A C 1
ATOM 639 O O . THR A 1 88 ? 1.654 -1.548 11.788 1.00 97.94 88 THR A O 1
ATOM 642 N N . ALA A 1 89 ? 2.969 -0.772 13.422 1.00 98.50 89 ALA A N 1
ATOM 643 C CA . ALA A 1 89 ? 3.973 -0.266 12.496 1.00 98.50 89 ALA A CA 1
ATOM 644 C C . ALA A 1 89 ? 4.731 -1.426 11.832 1.00 98.50 89 ALA A C 1
ATOM 646 O O . ALA A 1 89 ? 4.973 -2.457 12.460 1.00 98.50 89 ALA A O 1
ATOM 647 N N . LEU A 1 90 ? 5.119 -1.232 10.572 1.00 98.81 90 LEU A N 1
ATOM 648 C CA . LEU A 1 90 ? 5.850 -2.220 9.788 1.00 98.81 90 LEU A CA 1
ATOM 649 C C . LEU A 1 90 ? 7.342 -1.902 9.781 1.00 98.81 90 LEU A C 1
ATOM 651 O O . LEU A 1 90 ? 7.739 -0.748 9.630 1.00 98.81 90 LEU A O 1
ATOM 655 N N . HIS A 1 91 ? 8.170 -2.934 9.898 1.00 98.56 91 HIS A N 1
ATOM 656 C CA . HIS A 1 91 ? 9.620 -2.842 10.001 1.00 98.56 91 HIS A CA 1
ATOM 657 C C . HIS A 1 91 ? 10.316 -3.768 9.002 1.00 98.56 91 HIS A C 1
ATOM 659 O O . HIS A 1 91 ? 10.015 -4.960 8.930 1.00 98.56 91 HIS A O 1
ATOM 665 N N . ASN A 1 92 ? 11.320 -3.240 8.299 1.00 98.25 92 ASN A N 1
ATOM 666 C CA . ASN A 1 92 ? 12.187 -3.977 7.374 1.00 98.25 92 ASN A CA 1
ATOM 667 C C . ASN A 1 92 ? 11.422 -4.875 6.391 1.00 98.25 92 ASN A C 1
ATOM 669 O O . ASN A 1 92 ? 11.629 -6.091 6.344 1.00 98.25 92 ASN A O 1
ATOM 673 N N . LEU A 1 93 ? 10.563 -4.259 5.586 1.00 98.62 93 LEU A N 1
ATOM 674 C CA . LEU A 1 93 ? 9.918 -4.930 4.466 1.00 98.62 93 LEU A CA 1
ATOM 675 C C . LEU A 1 93 ? 10.907 -5.075 3.308 1.00 98.62 93 LEU A C 1
ATOM 677 O O . LEU A 1 93 ? 11.800 -4.241 3.115 1.00 98.62 93 LEU A O 1
ATOM 681 N N . THR A 1 94 ? 10.735 -6.134 2.527 1.00 98.69 94 THR A N 1
ATOM 682 C CA . T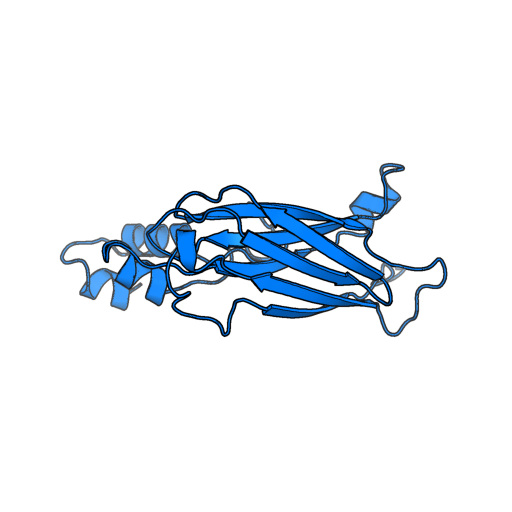HR A 1 94 ? 11.429 -6.305 1.246 1.00 98.69 94 THR A CA 1
ATOM 683 C C . THR A 1 94 ? 10.423 -6.105 0.131 1.00 98.69 94 THR A C 1
ATOM 685 O O . THR A 1 94 ? 9.362 -6.712 0.163 1.00 98.69 94 THR A O 1
ATOM 688 N N . VAL A 1 95 ? 10.737 -5.266 -0.848 1.00 98.62 95 VAL A N 1
ATOM 689 C CA . VAL A 1 95 ? 9.858 -5.016 -1.992 1.00 98.62 95 VAL A CA 1
ATOM 690 C C . VAL A 1 95 ? 10.577 -5.446 -3.254 1.00 98.62 95 VAL A C 1
ATOM 692 O O . VAL A 1 95 ? 11.641 -4.921 -3.580 1.00 98.62 95 VAL A O 1
ATOM 695 N N . GLN A 1 96 ? 10.003 -6.414 -3.950 1.00 98.38 96 GLN A N 1
ATOM 696 C CA . GLN A 1 96 ? 10.465 -6.869 -5.253 1.00 98.38 96 GLN A CA 1
ATOM 697 C C . GLN A 1 96 ? 9.643 -6.165 -6.321 1.00 98.38 96 GLN A C 1
ATOM 699 O O . GLN A 1 96 ? 8.420 -6.125 -6.232 1.00 98.38 96 GLN A O 1
ATOM 704 N N . VAL A 1 97 ? 10.318 -5.573 -7.297 1.00 96.88 97 VAL A N 1
ATOM 705 C CA . VAL A 1 97 ? 9.695 -4.804 -8.370 1.00 96.88 97 VAL A CA 1
ATOM 706 C C . VAL A 1 97 ? 10.224 -5.310 -9.697 1.00 96.88 97 VAL A C 1
ATOM 708 O O . VAL A 1 97 ? 11.435 -5.298 -9.930 1.00 96.88 97 VAL A O 1
ATOM 711 N N . GLU A 1 98 ? 9.312 -5.691 -10.581 1.00 93.38 98 GLU A N 1
ATOM 712 C CA . GLU A 1 98 ? 9.618 -6.069 -11.953 1.00 93.38 98 GLU A CA 1
ATOM 713 C C . GLU A 1 98 ? 9.048 -5.018 -12.902 1.00 93.38 98 GLU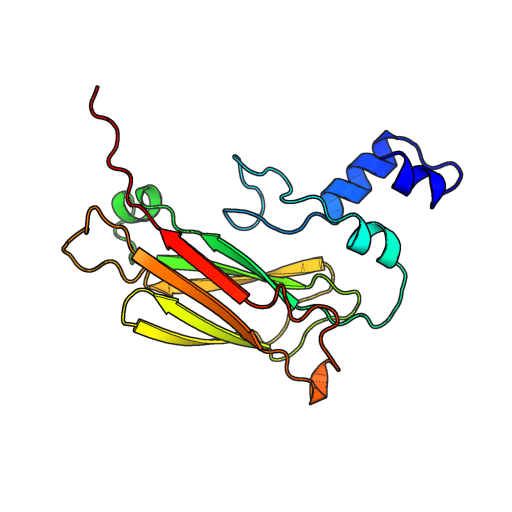 A C 1
ATOM 715 O O . GLU A 1 98 ? 7.898 -4.586 -12.783 1.00 93.38 98 GLU A O 1
ATOM 720 N N . SER A 1 99 ? 9.867 -4.590 -13.856 1.00 88.00 99 SER A N 1
ATOM 721 C CA . SER A 1 99 ? 9.448 -3.706 -14.936 1.00 88.00 99 SER A CA 1
ATOM 722 C C . SER A 1 99 ? 10.064 -4.172 -16.247 1.00 88.00 99 SER A C 1
ATOM 724 O O . SER A 1 99 ? 11.281 -4.083 -16.451 1.00 88.00 99 SER A O 1
ATOM 726 N N . GLY A 1 100 ? 9.235 -4.733 -17.128 1.00 81.69 100 GLY A N 1
ATOM 727 C CA . GLY A 1 100 ? 9.714 -5.428 -18.319 1.00 81.69 100 GLY A CA 1
ATOM 728 C C . GLY A 1 100 ? 10.654 -6.580 -17.953 1.00 81.69 100 GLY A C 1
ATOM 729 O O . GLY A 1 100 ? 10.258 -7.515 -17.268 1.00 81.69 100 GLY A O 1
ATOM 730 N N . SER A 1 101 ? 11.906 -6.520 -18.413 1.00 77.62 101 SER A N 1
ATOM 731 C CA . SER A 1 101 ? 12.937 -7.527 -18.113 1.00 77.62 101 SER A CA 1
ATOM 732 C C . SER A 1 101 ? 13.825 -7.176 -16.914 1.00 77.62 101 SER A C 1
ATOM 734 O O . SER A 1 101 ? 14.808 -7.873 -16.665 1.00 77.62 101 SER A O 1
ATOM 736 N N . ALA A 1 102 ? 13.571 -6.053 -16.237 1.00 84.81 102 ALA A N 1
ATOM 737 C CA . ALA A 1 102 ? 14.366 -5.609 -15.101 1.00 84.81 102 ALA A CA 1
ATOM 738 C C . ALA A 1 102 ? 13.684 -6.000 -13.789 1.00 84.81 102 ALA A C 1
ATOM 740 O O . ALA A 1 102 ? 12.535 -5.636 -13.558 1.00 84.81 102 ALA A O 1
ATOM 741 N N . GLU A 1 103 ? 14.431 -6.663 -12.912 1.00 91.75 103 GLU A N 1
ATOM 742 C CA . GLU A 1 103 ? 14.017 -6.980 -11.547 1.00 91.75 103 GLU A CA 1
ATOM 743 C C . GLU A 1 103 ? 14.894 -6.201 -10.562 1.00 91.75 103 GLU A C 1
ATOM 745 O O . GLU A 1 103 ? 16.121 -6.123 -10.711 1.00 91.75 103 GLU A O 1
ATOM 750 N N . ARG A 1 104 ? 14.268 -5.586 -9.559 1.00 95.50 104 ARG A N 1
ATOM 751 C CA . ARG A 1 104 ? 14.954 -4.855 -8.492 1.00 95.50 104 ARG A CA 1
ATOM 752 C C . ARG A 1 104 ? 14.341 -5.193 -7.146 1.00 95.50 104 ARG A C 1
ATOM 754 O O . ARG A 1 104 ? 13.129 -5.296 -7.006 1.00 95.50 104 ARG A O 1
ATOM 761 N N . THR A 1 105 ? 15.201 -5.316 -6.144 1.00 98.00 105 THR A N 1
ATOM 762 C CA . THR A 1 105 ? 14.795 -5.488 -4.749 1.00 98.00 105 THR A CA 1
ATOM 763 C C . THR A 1 105 ? 15.118 -4.223 -3.965 1.00 98.00 105 THR A C 1
ATOM 765 O O . THR A 1 105 ? 16.224 -3.690 -4.061 1.00 98.00 105 THR A O 1
ATOM 768 N N . TYR A 1 106 ? 14.158 -3.776 -3.167 1.00 98.25 106 TYR A N 1
ATOM 769 C CA . TYR A 1 106 ? 14.245 -2.608 -2.305 1.00 98.25 106 TYR A CA 1
ATOM 770 C C . TYR A 1 106 ? 13.979 -3.006 -0.856 1.00 98.25 106 TYR A C 1
ATOM 772 O O . TYR A 1 106 ? 13.244 -3.954 -0.579 1.00 98.25 106 TYR A O 1
ATOM 780 N N . ASN A 1 107 ? 14.563 -2.259 0.078 1.00 98.25 107 ASN A N 1
ATOM 781 C CA . ASN A 1 107 ? 14.242 -2.366 1.494 1.00 98.25 107 ASN A CA 1
ATOM 782 C C . ASN A 1 107 ? 13.443 -1.138 1.930 1.00 98.25 107 ASN A C 1
ATOM 784 O O . ASN A 1 107 ? 13.844 -0.011 1.646 1.00 98.25 107 ASN A O 1
ATOM 788 N N . VAL A 1 108 ? 12.352 -1.369 2.657 1.00 98.44 108 VAL A N 1
ATOM 789 C CA . VAL A 1 108 ? 11.602 -0.320 3.350 1.00 98.44 108 VAL A CA 1
ATOM 790 C C . VAL A 1 108 ? 11.786 -0.537 4.843 1.00 98.44 108 VAL A C 1
ATOM 792 O O . VAL A 1 108 ? 11.268 -1.496 5.415 1.00 98.44 108 VAL A O 1
ATOM 795 N N . SER A 1 109 ? 12.567 0.333 5.480 1.00 98.19 109 SER A N 1
ATOM 796 C CA . SER A 1 109 ? 12.946 0.148 6.882 1.00 98.19 109 SER A CA 1
ATOM 797 C C . SER A 1 109 ? 11.771 0.295 7.845 1.00 98.19 109 SER A C 1
ATOM 799 O O . SER A 1 109 ? 11.731 -0.409 8.854 1.00 98.19 109 SER A O 1
ATOM 801 N N . PHE A 1 110 ? 10.833 1.201 7.558 1.00 98.44 110 PHE A N 1
ATOM 802 C CA . PHE A 1 110 ? 9.744 1.535 8.471 1.00 98.44 110 PHE A CA 1
ATOM 803 C C . PHE A 1 110 ? 8.532 2.125 7.742 1.00 98.44 110 PHE A C 1
ATOM 805 O O . PHE A 1 110 ? 8.713 2.998 6.895 1.00 98.44 110 PHE A O 1
ATOM 812 N N . ILE A 1 111 ? 7.320 1.695 8.110 1.00 98.62 111 ILE A N 1
ATOM 813 C CA . ILE A 1 111 ? 6.057 2.337 7.712 1.00 98.62 111 ILE A CA 1
ATOM 814 C C . ILE A 1 111 ? 5.158 2.473 8.955 1.00 98.62 111 ILE A C 1
ATOM 816 O O . ILE A 1 111 ? 4.753 1.450 9.521 1.00 98.62 111 ILE A O 1
ATOM 820 N N . PRO A 1 112 ? 4.839 3.699 9.415 1.00 98.50 112 PRO A N 1
ATOM 821 C CA . PRO A 1 112 ? 3.885 3.900 10.505 1.00 98.50 112 PRO A CA 1
ATOM 822 C C . PRO A 1 112 ? 2.498 3.321 10.190 1.00 98.50 112 PRO A C 1
ATOM 824 O O . PRO A 1 112 ? 2.171 3.049 9.038 1.00 98.50 112 PRO A O 1
ATOM 827 N N . VAL A 1 113 ? 1.670 3.136 11.220 1.00 97.69 113 VAL A N 1
ATOM 828 C CA . VAL A 1 113 ? 0.267 2.714 11.056 1.00 97.69 113 VAL A CA 1
ATOM 829 C C . VAL A 1 113 ? -0.476 3.724 10.194 1.00 97.69 113 VAL A C 1
ATOM 831 O O . VAL A 1 113 ? -0.429 4.913 10.493 1.00 97.69 113 VAL A O 1
ATOM 834 N N . GLY A 1 114 ? -1.188 3.256 9.169 1.00 95.69 114 GLY A N 1
ATOM 835 C CA . GLY A 1 114 ? -1.979 4.139 8.314 1.00 95.69 114 GLY A CA 1
ATOM 836 C C . GLY A 1 114 ? -1.208 4.765 7.150 1.00 95.69 114 GLY A C 1
ATOM 837 O O . GLY A 1 114 ? -1.831 5.254 6.218 1.00 95.69 114 GLY A O 1
ATOM 838 N N . GLU A 1 115 ? 0.124 4.743 7.199 1.00 97.31 115 GLU A N 1
ATOM 839 C CA . GLU A 1 115 ? 0.988 5.507 6.298 1.00 97.31 115 GLU A CA 1
ATOM 840 C C . GLU A 1 115 ? 1.507 4.668 5.125 1.00 97.31 115 GLU A C 1
ATOM 842 O O . GLU A 1 115 ? 1.348 3.441 5.071 1.00 97.31 115 GLU A O 1
ATOM 847 N N . ILE A 1 116 ? 2.177 5.350 4.194 1.00 98.00 116 ILE A N 1
ATOM 848 C CA . ILE A 1 116 ? 2.761 4.751 2.994 1.00 98.00 116 ILE A CA 1
ATOM 849 C C . ILE A 1 116 ? 4.279 4.910 2.930 1.00 98.00 116 ILE A C 1
ATOM 851 O O . ILE A 1 116 ? 4.865 5.831 3.498 1.00 98.00 116 ILE A O 1
ATOM 855 N N . ALA A 1 117 ? 4.915 4.027 2.168 1.00 98.12 117 ALA A N 1
ATOM 856 C CA . ALA A 1 117 ? 6.261 4.210 1.650 1.00 98.12 117 ALA A CA 1
ATOM 857 C C . ALA A 1 117 ? 6.224 4.208 0.121 1.00 98.12 117 ALA A C 1
ATOM 859 O O . ALA A 1 117 ? 5.581 3.360 -0.498 1.00 98.12 117 ALA A O 1
ATOM 860 N N . VAL A 1 118 ? 6.954 5.144 -0.483 1.00 97.56 118 VAL A N 1
ATOM 861 C CA . VAL A 1 118 ? 7.051 5.279 -1.939 1.00 97.56 118 VAL A CA 1
ATOM 862 C C . VAL A 1 118 ? 8.446 4.868 -2.383 1.00 97.56 118 VAL A C 1
ATOM 864 O O . VAL A 1 118 ? 9.446 5.403 -1.903 1.00 97.56 118 VAL A O 1
ATOM 867 N N . ILE A 1 119 ? 8.512 3.915 -3.308 1.00 95.69 119 ILE A N 1
ATOM 868 C CA . ILE A 1 119 ? 9.752 3.479 -3.946 1.00 95.69 119 ILE A CA 1
ATOM 869 C C . ILE A 1 119 ? 9.792 4.036 -5.360 1.00 95.69 119 ILE A C 1
ATOM 871 O O . ILE A 1 119 ? 8.924 3.734 -6.177 1.00 95.69 119 ILE A O 1
ATOM 875 N N . GLU A 1 120 ? 10.844 4.787 -5.669 1.00 92.56 120 GLU A N 1
ATOM 876 C CA . GLU A 1 120 ? 11.143 5.173 -7.042 1.00 92.56 120 GLU A CA 1
ATOM 877 C C . GLU A 1 120 ? 11.923 4.062 -7.749 1.00 92.56 120 GLU A C 1
ATOM 879 O O . GLU A 1 120 ? 13.004 3.635 -7.326 1.00 92.56 120 GLU A O 1
ATOM 884 N N . THR A 1 121 ? 11.369 3.590 -8.859 1.00 88.56 121 THR A N 1
ATOM 885 C CA . THR A 1 121 ? 11.980 2.574 -9.713 1.00 88.56 121 THR A CA 1
ATOM 886 C C . THR A 1 121 ? 12.134 3.115 -11.127 1.00 88.56 121 THR A C 1
ATOM 888 O O . THR A 1 121 ? 11.276 3.868 -11.586 1.00 88.56 121 THR A O 1
ATOM 891 N N . PRO A 1 122 ? 13.200 2.768 -11.867 1.00 85.75 122 PRO A N 1
ATOM 892 C CA . PRO A 1 122 ? 13.236 3.031 -13.296 1.00 85.75 122 PRO A CA 1
ATOM 893 C C . PRO A 1 122 ? 11.997 2.436 -13.965 1.00 85.75 122 PRO A C 1
ATOM 895 O O . PRO A 1 122 ? 11.696 1.256 -13.788 1.00 85.75 122 PRO A O 1
ATOM 898 N N . ALA A 1 123 ? 11.302 3.243 -14.761 1.00 77.12 123 ALA A N 1
ATOM 899 C CA . ALA A 1 123 ? 10.040 2.856 -15.363 1.00 77.12 123 ALA A CA 1
ATOM 900 C C . ALA A 1 123 ? 10.193 1.699 -16.354 1.00 77.12 123 ALA A C 1
ATOM 902 O O . ALA A 1 123 ? 9.198 1.077 -16.663 1.00 77.12 123 ALA A O 1
ATOM 903 N N . GLY A 1 124 ? 11.407 1.380 -16.824 1.00 70.38 124 GLY A N 1
ATOM 904 C CA . GLY A 1 124 ? 11.689 0.174 -17.617 1.00 70.38 124 GLY A CA 1
ATOM 905 C C . GLY A 1 124 ? 11.273 0.251 -19.089 1.00 70.38 124 GLY A C 1
ATOM 906 O O . GLY A 1 124 ? 11.510 -0.698 -19.834 1.00 70.38 124 GLY A O 1
ATOM 907 N N . PHE A 1 125 ? 10.712 1.377 -19.541 1.00 68.81 125 PHE A N 1
ATOM 908 C CA . PHE A 1 125 ? 10.429 1.606 -20.956 1.00 68.81 125 PHE A CA 1
ATOM 909 C C . PHE A 1 125 ? 11.734 1.651 -21.761 1.00 68.81 125 PHE A C 1
ATOM 911 O O . PHE A 1 125 ? 12.548 2.565 -21.608 1.00 68.81 125 PHE A O 1
ATOM 918 N N . SER A 1 126 ? 11.944 0.659 -22.628 1.00 59.78 126 SER A N 1
ATOM 919 C CA . SER A 1 126 ? 12.977 0.737 -23.663 1.00 59.78 126 SER A CA 1
ATOM 920 C C . SER A 1 126 ? 12.602 1.795 -24.705 1.00 59.78 126 SER A C 1
ATOM 922 O O . SER A 1 126 ? 11.427 2.102 -24.876 1.00 59.78 126 SER A O 1
ATOM 924 N N . SER A 1 127 ? 13.581 2.320 -25.446 1.00 55.53 127 SER A N 1
ATOM 925 C CA . SER A 1 127 ? 13.386 3.360 -26.474 1.00 55.53 127 SER A CA 1
ATOM 926 C C . SER A 1 127 ? 12.385 2.993 -27.588 1.00 55.53 127 SER A C 1
ATOM 928 O O . SER A 1 127 ? 12.023 3.856 -28.382 1.00 55.53 127 SER A O 1
ATOM 930 N N . GLY A 1 128 ? 11.947 1.732 -27.663 1.00 51.19 128 GLY A N 1
ATOM 931 C CA . GLY A 1 128 ? 10.774 1.314 -28.422 1.00 51.19 128 GLY A CA 1
ATOM 932 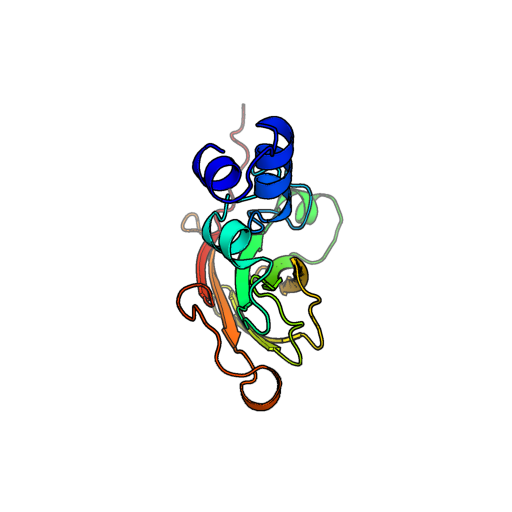C C . GLY A 1 128 ? 9.563 1.216 -27.501 1.00 51.19 128 GLY A C 1
ATOM 933 O O . GLY A 1 128 ? 9.454 0.273 -26.718 1.00 51.19 128 GLY A O 1
ATOM 934 N N . ILE A 1 129 ? 8.654 2.184 -27.606 1.00 53.78 129 ILE A N 1
ATOM 935 C CA . ILE A 1 129 ? 7.306 2.075 -27.051 1.00 53.78 129 ILE A CA 1
ATOM 936 C C . ILE A 1 129 ? 6.622 0.950 -27.823 1.00 53.78 129 ILE A C 1
ATOM 938 O O . ILE A 1 129 ? 6.343 1.095 -29.012 1.00 53.78 129 ILE A O 1
ATOM 942 N N . THR A 1 130 ? 6.397 -0.196 -27.189 1.00 54.28 130 THR A N 1
ATOM 943 C CA . THR A 1 130 ? 5.513 -1.197 -27.776 1.00 54.28 130 THR A CA 1
ATOM 944 C C . THR A 1 130 ? 4.085 -0.695 -27.589 1.00 54.28 130 THR A C 1
ATOM 946 O O . THR A 1 130 ? 3.699 -0.338 -26.477 1.00 54.28 130 THR A O 1
ATOM 949 N N . GLU A 1 131 ? 3.284 -0.675 -28.660 1.00 59.16 131 GLU A N 1
ATOM 950 C CA . GLU A 1 131 ? 1.830 -0.419 -28.584 1.00 59.16 131 GLU A CA 1
ATOM 951 C C . GLU A 1 131 ? 1.141 -1.340 -27.566 1.00 59.16 131 GLU A C 1
ATOM 953 O O . GLU A 1 131 ? 0.072 -1.041 -27.050 1.00 59.16 131 GLU A O 1
ATOM 958 N N . GLU A 1 132 ? 1.787 -2.461 -27.250 1.00 68.38 132 GLU A N 1
ATOM 959 C CA . GLU A 1 132 ? 1.332 -3.405 -26.255 1.00 68.38 132 GLU A CA 1
ATOM 960 C C . GLU A 1 132 ? 1.429 -2.864 -24.820 1.00 68.38 132 GLU A C 1
ATOM 962 O O . GLU A 1 132 ? 0.668 -3.330 -23.987 1.00 68.38 132 GLU A O 1
ATOM 967 N N . GLY A 1 133 ? 2.289 -1.896 -24.495 1.00 77.44 133 GLY A N 1
ATOM 968 C CA . GLY A 1 133 ? 2.508 -1.432 -23.120 1.00 77.44 133 GLY A CA 1
ATOM 969 C C . GLY A 1 133 ? 3.472 -2.319 -22.319 1.00 77.44 133 GLY A C 1
ATOM 970 O O . GLY A 1 133 ? 3.845 -3.418 -22.734 1.00 77.44 133 GLY A O 1
ATOM 971 N N . LEU A 1 134 ? 3.893 -1.830 -21.154 1.00 85.06 134 LEU A N 1
ATOM 972 C CA . LEU A 1 134 ? 4.933 -2.437 -20.327 1.00 85.06 134 LEU A CA 1
ATOM 973 C C . LEU A 1 134 ? 4.327 -3.244 -19.168 1.00 85.06 134 LEU A C 1
ATOM 975 O O . LEU A 1 134 ? 3.641 -2.655 -18.327 1.00 85.06 134 LEU A O 1
ATOM 979 N N . PRO A 1 135 ? 4.554 -4.568 -19.085 1.00 89.44 135 PRO A N 1
ATOM 980 C CA . PRO A 1 135 ? 4.176 -5.330 -17.905 1.00 89.44 135 PRO A CA 1
ATOM 981 C C . PRO A 1 135 ? 5.036 -4.909 -16.714 1.00 89.44 135 PRO A C 1
ATOM 983 O O . PRO A 1 135 ? 6.264 -4.827 -16.811 1.00 89.44 135 PRO A O 1
ATOM 986 N N . VAL A 1 136 ? 4.371 -4.664 -15.592 1.00 92.38 136 VAL A N 1
ATOM 987 C CA . VAL A 1 136 ? 5.005 -4.351 -14.316 1.00 92.38 136 VAL A CA 1
ATOM 988 C C . VAL A 1 136 ? 4.378 -5.182 -13.209 1.00 92.38 136 VAL A C 1
ATOM 990 O O . VAL A 1 136 ? 3.168 -5.439 -13.216 1.00 92.38 136 VAL A O 1
ATOM 993 N N . SER A 1 137 ? 5.193 -5.564 -12.237 1.00 95.62 137 SER A N 1
ATOM 994 C CA . SER A 1 137 ? 4.738 -6.219 -11.020 1.00 95.62 137 SER A CA 1
ATOM 995 C C . SER A 1 137 ? 5.470 -5.648 -9.809 1.00 95.62 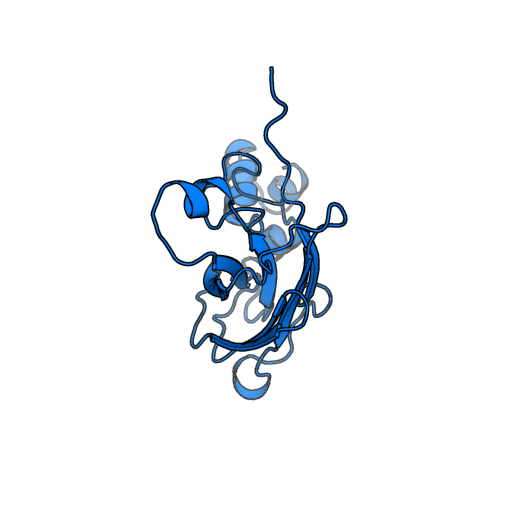137 SER A C 1
ATOM 997 O O . SER A 1 137 ? 6.575 -5.105 -9.910 1.00 95.62 137 SER A O 1
ATOM 999 N N . ALA A 1 138 ? 4.826 -5.719 -8.653 1.00 97.81 138 ALA A N 1
ATOM 1000 C CA . ALA A 1 138 ? 5.454 -5.435 -7.378 1.00 97.81 138 ALA A CA 1
ATOM 1001 C C . ALA A 1 138 ? 4.915 -6.397 -6.324 1.00 97.81 138 ALA A C 1
ATOM 1003 O O . ALA A 1 138 ? 3.720 -6.686 -6.306 1.00 97.81 138 ALA A O 1
ATOM 1004 N N . THR A 1 139 ? 5.799 -6.872 -5.452 1.00 98.62 139 THR A N 1
ATOM 1005 C CA . THR A 1 139 ? 5.465 -7.739 -4.321 1.00 98.62 139 THR A CA 1
ATOM 1006 C C . THR A 1 139 ? 6.143 -7.216 -3.063 1.00 98.62 139 THR A C 1
ATOM 1008 O O . THR A 1 139 ? 7.357 -7.001 -3.060 1.00 98.62 139 THR A O 1
ATOM 1011 N N . VAL A 1 140 ? 5.382 -7.027 -1.986 1.00 98.75 140 VAL A N 1
ATOM 1012 C CA . VAL A 1 140 ? 5.909 -6.725 -0.652 1.00 98.75 140 VAL A CA 1
ATOM 1013 C C . VAL A 1 140 ? 5.980 -7.994 0.191 1.00 98.75 140 VAL A C 1
ATOM 1015 O O . VAL A 1 140 ? 5.020 -8.741 0.344 1.00 98.75 140 VAL A O 1
ATOM 1018 N N . ILE A 1 141 ? 7.152 -8.239 0.760 1.00 98.62 141 ILE A N 1
ATOM 1019 C CA . ILE A 1 141 ? 7.447 -9.379 1.617 1.00 98.62 141 ILE A CA 1
ATOM 1020 C C . ILE A 1 141 ? 7.643 -8.855 3.035 1.00 98.62 141 ILE A C 1
ATOM 1022 O O . ILE A 1 141 ? 8.584 -8.101 3.322 1.00 98.62 141 ILE A O 1
ATOM 1026 N N . VAL A 1 142 ? 6.757 -9.285 3.929 1.00 98.38 142 VAL A N 1
ATOM 1027 C CA . VAL A 1 142 ? 6.814 -8.952 5.351 1.00 98.38 142 VAL A CA 1
ATOM 1028 C C . VAL A 1 142 ? 7.851 -9.815 6.058 1.00 98.38 142 VAL A C 1
ATOM 1030 O O . VAL A 1 142 ? 7.841 -11.043 5.978 1.00 98.38 142 VAL A O 1
ATOM 1033 N N . ASN A 1 143 ? 8.747 -9.171 6.808 1.00 97.12 143 ASN A N 1
ATOM 1034 C CA . ASN A 1 143 ? 9.646 -9.880 7.710 1.00 97.12 143 ASN A CA 1
ATOM 1035 C C . ASN A 1 143 ? 8.870 -10.351 8.948 1.00 97.12 143 ASN A C 1
ATOM 1037 O O . ASN A 1 143 ? 8.683 -9.589 9.900 1.00 97.12 143 ASN A O 1
ATOM 1041 N N . GLN A 1 144 ? 8.441 -11.612 8.941 1.00 96.56 144 GLN A N 1
ATOM 1042 C CA . GLN A 1 144 ? 7.602 -12.171 10.004 1.00 96.56 144 GLN A CA 1
ATOM 1043 C C . GLN A 1 144 ? 8.276 -12.189 11.382 1.00 96.56 144 GLN A C 1
ATOM 1045 O O . GLN A 1 144 ? 7.594 -12.097 12.397 1.00 96.56 144 GLN A O 1
ATOM 1050 N N . ASN A 1 145 ? 9.612 -12.224 11.449 1.00 97.12 145 ASN A N 1
ATOM 1051 C CA . ASN A 1 145 ? 10.322 -12.177 12.732 1.00 97.12 145 ASN A CA 1
ATOM 1052 C C . ASN A 1 145 ? 10.185 -10.820 13.437 1.00 97.12 145 ASN A C 1
ATOM 1054 O O . ASN A 1 145 ? 10.342 -10.747 14.653 1.00 97.12 145 ASN A O 1
ATOM 1058 N N . LEU A 1 146 ? 9.941 -9.748 12.678 1.00 97.12 146 LEU A N 1
ATOM 1059 C CA . LEU A 1 146 ? 9.805 -8.390 13.209 1.00 97.12 146 LEU A CA 1
ATOM 1060 C C . LEU A 1 146 ? 8.351 -7.931 13.297 1.00 97.12 146 LEU A C 1
ATOM 1062 O O . LEU A 1 146 ? 8.041 -7.101 14.144 1.00 97.12 146 LEU A O 1
ATOM 1066 N N . ASN A 1 147 ? 7.480 -8.458 12.435 1.00 97.88 147 ASN A N 1
ATOM 1067 C CA . ASN A 1 147 ? 6.114 -7.959 12.281 1.00 97.88 147 ASN A CA 1
ATOM 1068 C C . ASN A 1 147 ? 5.039 -9.010 12.602 1.00 97.88 147 ASN A C 1
ATOM 1070 O O . ASN A 1 147 ? 3.880 -8.653 12.744 1.00 97.88 147 ASN A O 1
ATOM 1074 N N . GLY A 1 148 ? 5.379 -10.294 12.733 1.00 97.19 148 GLY A N 1
ATOM 1075 C CA . GLY A 1 148 ? 4.387 -11.373 12.745 1.00 97.19 148 GLY A CA 1
ATOM 1076 C C . GLY A 1 148 ? 3.853 -11.700 11.347 1.00 97.19 148 GLY A C 1
ATOM 1077 O O . GLY A 1 148 ? 4.398 -11.249 10.338 1.00 97.19 148 GLY A O 1
ATOM 1078 N N . GLU A 1 149 ? 2.818 -12.535 11.288 1.00 97.50 149 GLU A N 1
ATOM 1079 C CA . GLU A 1 149 ? 2.187 -12.924 10.025 1.00 97.50 149 GLU A CA 1
ATOM 1080 C C . GLU A 1 149 ? 1.385 -11.762 9.436 1.00 97.50 149 GLU A C 1
ATOM 1082 O O . GLU A 1 149 ? 0.657 -11.073 10.152 1.00 97.50 149 GLU A O 1
ATOM 1087 N N . ASP A 1 150 ? 1.536 -11.561 8.128 1.00 98.06 150 ASP A N 1
ATOM 1088 C CA . ASP A 1 150 ? 0.677 -10.657 7.376 1.00 98.06 150 ASP A CA 1
ATOM 1089 C C . ASP A 1 150 ? -0.729 -11.260 7.302 1.00 98.06 150 ASP A C 1
ATOM 1091 O O . ASP A 1 150 ? -0.899 -12.427 6.933 1.00 98.06 150 ASP A O 1
ATOM 1095 N N . ARG A 1 151 ? -1.724 -10.474 7.708 1.00 97.25 151 ARG A N 1
ATOM 1096 C CA . ARG A 1 151 ? -3.117 -10.894 7.783 1.00 97.25 151 ARG A CA 1
ATOM 1097 C C . ARG A 1 151 ? -3.713 -11.174 6.404 1.00 97.25 151 ARG A C 1
ATOM 1099 O O . ARG A 1 151 ? -4.519 -12.100 6.303 1.00 97.25 151 ARG A O 1
ATOM 1106 N N . ASP A 1 152 ? -3.367 -10.390 5.384 1.00 96.75 152 ASP A N 1
ATOM 1107 C CA . ASP A 1 152 ? -3.955 -10.502 4.046 1.00 96.75 152 ASP A CA 1
ATOM 1108 C C . ASP A 1 152 ? -2.886 -10.541 2.954 1.00 96.75 152 ASP A C 1
ATOM 1110 O O . ASP A 1 152 ? -2.747 -9.648 2.130 1.00 96.75 152 ASP A O 1
ATOM 1114 N N . VAL A 1 153 ? -2.209 -11.684 2.863 1.00 97.31 153 VAL A N 1
ATOM 1115 C CA . VAL A 1 153 ? -1.181 -11.932 1.840 1.00 97.31 153 VAL A CA 1
ATOM 1116 C C . VAL A 1 153 ? -1.660 -11.769 0.389 1.00 97.31 153 VAL A C 1
ATOM 1118 O O . VAL A 1 153 ? -0.838 -11.799 -0.529 1.00 97.31 153 VAL A O 1
ATOM 1121 N N . SER A 1 154 ? -2.974 -11.676 0.145 1.00 96.88 154 SER A N 1
ATOM 1122 C CA . SER A 1 154 ? -3.519 -11.547 -1.207 1.00 96.88 154 SER A CA 1
ATOM 1123 C C . SER A 1 154 ? -3.324 -10.152 -1.800 1.00 96.88 154 SER A C 1
ATOM 1125 O O . SER A 1 154 ? -3.303 -10.024 -3.026 1.00 96.88 154 SER A O 1
ATOM 1127 N N . ASP A 1 155 ? -3.119 -9.131 -0.963 1.00 97.06 155 ASP A N 1
ATOM 1128 C CA . ASP A 1 155 ? -2.893 -7.752 -1.399 1.00 97.06 155 ASP A CA 1
ATOM 1129 C C . ASP A 1 155 ? -1.407 -7.335 -1.404 1.00 97.06 155 ASP A C 1
ATOM 1131 O O . ASP A 1 155 ? -1.047 -6.257 -1.895 1.00 97.06 155 ASP A O 1
ATOM 1135 N N . ASN A 1 156 ? -0.524 -8.242 -0.978 1.00 98.56 156 ASN A N 1
ATOM 1136 C CA . ASN A 1 156 ? 0.927 -8.069 -0.995 1.00 98.56 156 ASN A CA 1
ATOM 1137 C C . ASN A 1 156 ? 1.523 -8.037 -2.407 1.00 98.56 156 ASN A C 1
ATOM 1139 O O . ASN A 1 156 ? 2.726 -7.821 -2.552 1.00 98.56 156 ASN A O 1
ATOM 1143 N N . SER A 1 157 ? 0.733 -8.285 -3.453 1.00 98.06 157 SER A N 1
ATOM 1144 C CA . SER A 1 157 ? 1.213 -8.266 -4.832 1.00 98.06 157 SER A CA 1
ATOM 1145 C C . SER A 1 157 ? 0.267 -7.523 -5.765 1.00 98.06 157 SER A C 1
ATOM 1147 O O . SER A 1 157 ? -0.955 -7.610 -5.662 1.00 98.06 157 SER A O 1
ATOM 1149 N N . LEU A 1 158 ? 0.856 -6.814 -6.721 1.00 96.50 158 LEU A N 1
ATOM 1150 C CA . LEU A 1 158 ? 0.151 -6.157 -7.810 1.00 96.50 158 LEU A CA 1
ATOM 1151 C C . LEU A 1 158 ? 0.859 -6.482 -9.121 1.00 96.50 158 LEU A C 1
ATOM 1153 O O . LEU A 1 158 ? 2.084 -6.474 -9.203 1.00 96.50 158 LEU A O 1
ATOM 1157 N N . SER A 1 159 ? 0.082 -6.751 -10.164 1.00 95.00 159 SER A N 1
ATOM 1158 C CA . SER A 1 159 ? 0.573 -6.915 -11.531 1.00 95.00 159 SER A CA 1
ATOM 1159 C C . SER A 1 159 ? -0.344 -6.171 -12.483 1.00 95.00 159 SER A C 1
ATOM 1161 O O . SER A 1 159 ? -1.566 -6.312 -12.412 1.00 95.00 159 SER A O 1
ATOM 1163 N N . LYS A 1 160 ? 0.230 -5.365 -13.375 1.00 91.06 160 LYS A N 1
ATOM 1164 C CA . LYS A 1 160 ? -0.537 -4.648 -14.395 1.00 91.06 160 LYS A CA 1
ATOM 1165 C C . LYS A 1 160 ? 0.297 -4.358 -15.633 1.00 91.06 160 LYS A C 1
ATOM 1167 O O . LYS A 1 160 ? 1.502 -4.584 -15.667 1.00 91.06 160 LYS A O 1
ATOM 1172 N N . LYS A 1 161 ? -0.361 -3.806 -16.646 1.00 88.75 161 LYS A N 1
ATOM 1173 C CA . LYS A 1 161 ? 0.282 -3.264 -17.840 1.00 88.75 161 LYS A CA 1
ATOM 1174 C C . LYS A 1 161 ? 0.202 -1.742 -17.801 1.00 88.75 161 LYS A C 1
ATOM 1176 O O . LYS A 1 161 ? -0.867 -1.201 -17.525 1.00 88.75 161 LYS A O 1
ATOM 1181 N N . ILE A 1 162 ? 1.320 -1.059 -18.030 1.00 83.31 162 ILE A N 1
ATOM 1182 C CA . ILE A 1 162 ? 1.356 0.397 -18.183 1.00 83.31 162 ILE A CA 1
ATOM 1183 C C . ILE A 1 162 ? 1.365 0.719 -19.672 1.00 83.31 162 ILE A C 1
ATOM 1185 O O . ILE A 1 162 ? 2.291 0.349 -20.392 1.00 83.31 162 ILE A O 1
ATOM 1189 N N . GLU A 1 163 ? 0.336 1.419 -20.128 1.00 76.94 163 GLU A N 1
ATOM 1190 C CA . GLU A 1 163 ? 0.229 1.899 -21.502 1.00 76.94 163 GLU A CA 1
ATOM 1191 C C . GLU A 1 163 ? 0.711 3.351 -21.578 1.00 76.94 163 GLU A C 1
ATOM 1193 O O . GLU A 1 163 ? 0.286 4.203 -20.795 1.00 76.94 163 GLU A O 1
ATOM 1198 N N . LEU A 1 164 ? 1.585 3.645 -22.540 1.00 67.94 164 LEU A N 1
ATOM 1199 C CA . LEU A 1 164 ? 1.931 5.015 -22.907 1.00 67.94 164 LEU A CA 1
ATOM 1200 C C . LEU A 1 164 ? 0.862 5.502 -23.883 1.00 67.94 164 LEU A C 1
ATOM 1202 O O . LEU A 1 164 ? 1.040 5.424 -25.097 1.00 67.94 164 LEU A O 1
ATOM 1206 N N . ASN A 1 165 ? -0.291 5.936 -23.376 1.00 55.94 165 ASN A N 1
ATOM 1207 C CA . ASN A 1 165 ? -1.287 6.545 -24.250 1.00 55.94 165 ASN A CA 1
ATOM 1208 C C . ASN A 1 165 ? -0.679 7.805 -24.876 1.00 55.94 165 ASN A C 1
ATOM 1210 O O . ASN A 1 165 ? -0.460 8.804 -24.194 1.00 55.94 165 ASN A O 1
ATOM 1214 N N . SER A 1 166 ? -0.411 7.746 -26.184 1.00 42.25 166 SER A N 1
ATOM 1215 C CA . SER A 1 166 ? -0.114 8.937 -26.978 1.00 42.25 166 SER A CA 1
ATOM 1216 C C . SER A 1 166 ? -1.260 9.934 -26.783 1.00 42.25 166 SER A C 1
ATOM 1218 O O . SER A 1 166 ? -2.423 9.508 -26.767 1.00 42.25 166 SER A O 1
ATOM 1220 N N . PRO A 1 167 ? -0.996 11.246 -26.647 1.00 39.66 167 PRO A N 1
ATOM 1221 C CA . PRO A 1 167 ? -2.079 12.213 -26.665 1.00 39.66 167 PRO A CA 1
ATOM 1222 C C . PRO A 1 167 ? -2.853 12.004 -27.968 1.00 39.66 167 PRO A C 1
ATOM 1224 O O . PRO A 1 167 ? -2.259 11.990 -29.048 1.00 39.66 167 PRO A O 1
ATOM 1227 N N . LYS A 1 168 ? -4.175 11.803 -27.872 1.00 34.75 168 LYS A N 1
ATOM 1228 C CA . LYS A 1 168 ? -5.053 11.891 -29.041 1.00 34.75 168 LYS A CA 1
ATOM 1229 C C . LYS A 1 168 ? -4.775 13.246 -29.686 1.00 34.75 168 LYS A C 1
ATOM 1231 O O . LYS A 1 168 ? -5.119 14.278 -29.113 1.00 34.75 168 LYS A O 1
ATOM 1236 N N . GLN A 1 169 ? -4.094 13.227 -30.828 1.00 30.05 169 GLN A N 1
ATOM 1237 C CA . GLN A 1 169 ? -3.894 14.413 -31.644 1.00 30.05 169 GLN A CA 1
ATOM 1238 C C . GLN A 1 169 ? -5.287 14.963 -32.011 1.00 30.05 169 GLN A C 1
ATOM 1240 O O . GLN A 1 169 ? -6.159 14.154 -32.347 1.00 30.05 169 GLN A O 1
ATOM 1245 N N . PRO A 1 170 ? -5.526 16.280 -31.874 1.00 41.94 170 PRO A N 1
ATOM 1246 C CA . PRO A 1 170 ? -6.790 16.898 -32.267 1.00 41.94 170 PRO A CA 1
ATOM 1247 C C . PRO A 1 170 ? -7.062 16.773 -33.770 1.00 41.94 170 PRO A C 1
ATOM 1249 O O . PRO A 1 170 ? -6.084 16.743 -34.554 1.00 41.94 170 PRO A O 1
#

Secondary structure (DSSP, 8-state):
-HHHHHHSTT--HHHHHHHHHHTPBP-SSSSSBTTTBT-B--HHHHHHTTSTT---EEEEEEE--HHHHHHS----EEEEEEEE-SSS-EEEEEEEEEETTEEEEEEEEEE-TT-EEEEEEE----SS--TT-EEEEEEEE--HHHH---TTTTSSEEEEEE--------